Protein 9CJ0 (pdb70)

Secondary structure (DSSP, 8-state):
-TTS-TTSEEETTEEE--SS--SSPPTT--TT-SEEE--SS------TTTTTT-TT--EEE--SS------TTTTTT-TT--EEE--SS--S---TTTTTT-TT--EEE--S--B-TTBTTHHHHHHHHHHTGGGBSTTTS--GGGSBBTTT--BGGG--GGG-BGGG--

Foldseek 3Di:
DVLQPPQWDDDQQAIGNELRQDQADDPNPHLSHAEYAHAQYAHAEYDACRCQSNLNYAEEAHEHYAHAAYDPCRCQSNLNHQYEEHHHYAYQAYAACNCVSVPNHQAYEQAHYQHALQALSRVNVLVVCVVVQNRYLPPPRPTQLRNAHHPPRGRSVPRDSVSYDNVVDD

Radius of gyration: 15.87 Å; Cα contacts (8 Å, |Δi|>4): 449; chains: 1; bounding box: 52×28×29 Å

Organism: Petromyzon marinus (NCBI:txid7757)

Nearest PDB structures (foldseek):
  9cj0-assembly1_A  TM=1.006E+00  e=2.341E-35  Petromyzon marinus
  3twi-assembly1_D  TM=9.972E-01  e=7.940E-26  Petromyzon marinus
  3twi-assembly1_E  TM=9.968E-01  e=2.393E-25  Petromyzon marinus
  3g3a-assembly1_A  TM=9.826E-01  e=1.724E-21  Petromyzon marinus
  3g3a-assembly4_G  TM=9.790E-01  e=1.394E-20  Petromyzon marinus

Structure (mmCIF, N/CA/C/O backbone):
data_9CJ0
#
_entry.id   9CJ0
#
_cell.length_a   45.522
_cell.length_b   53.137
_cell.length_c   60.348
_cell.angle_alpha   90.00
_cell.angle_beta   90.00
_cell.angle_gamma   90.00
#
_symmetry.space_group_name_H-M   'P 21 21 21'
#
loop_
_entity.id
_entity.type
_entity.pdbx_description
1 polymer 'Variable Lymphocyte Receptor'
2 non-polymer '3-[4-(2-HYDROXYETHYL)PIPERAZIN-1-YL]PROPANE-1-SULFONIC ACID'
3 non-polymer 'SULFATE ION'
4 water water
#
loop_
_atom_site.group_PDB
_atom_site.id
_atom_site.type_symbol
_atom_site.label_atom_id
_atom_site.label_alt_id
_atom_site.label_comp_id
_atom_site.label_asym_id
_atom_site.label_entity_id
_atom_site.label_seq_id
_atom_site.pdbx_PDB_ins_code
_atom_site.Cartn_x
_atom_site.Cartn_y
_atom_site.Cartn_z
_atom_site.occupancy
_atom_site.B_iso_or_equiv
_atom_site.auth_seq_id
_atom_site.auth_comp_id
_atom_site.auth_asym_id
_atom_s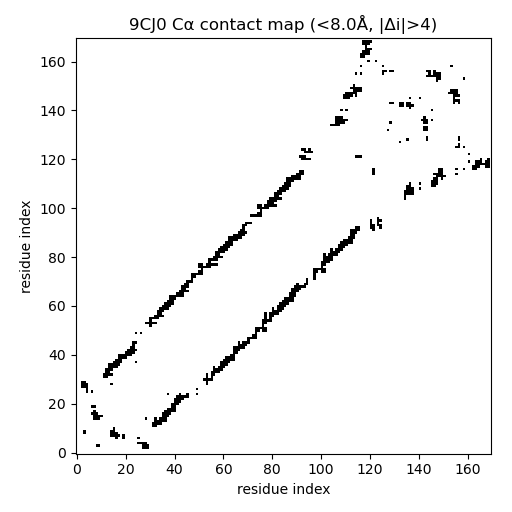ite.auth_atom_id
_atom_site.pdbx_PDB_model_num
ATOM 1 N N . GLY A 1 1 ? -33.333 7.904 24.973 1.00 44.66 -1 GLY A N 1
ATOM 2 C CA . GLY A 1 1 ? -32.810 6.513 24.838 1.00 50.37 -1 GLY A CA 1
ATOM 3 C C . GLY A 1 1 ? -31.436 6.355 25.477 1.00 60.34 -1 GLY A C 1
ATOM 4 O O . GLY A 1 1 ? -30.431 6.816 24.879 1.00 54.55 -1 GLY A O 1
ATOM 5 N N . HIS A 1 2 ? -31.377 5.713 26.650 1.00 59.80 0 HIS A N 1
ATOM 6 C CA . HIS A 1 2 ? -30.121 5.459 27.405 1.00 49.31 0 HIS A CA 1
ATOM 7 C C . HIS A 1 2 ? -29.432 4.207 26.846 1.00 38.09 0 HIS A C 1
ATOM 8 O O . HIS A 1 2 ? -28.417 3.804 27.431 1.00 32.43 0 HIS A O 1
ATOM 15 N N . ALA A 1 3 ? -29.935 3.632 25.746 1.00 28.22 1 ALA A N 1
ATOM 16 C CA . ALA A 1 3 ? -29.187 2.682 24.886 1.00 26.48 1 ALA A CA 1
ATOM 17 C C . ALA A 1 3 ? -27.927 3.368 24.340 1.00 24.04 1 ALA A C 1
ATOM 18 O O . ALA A 1 3 ? -26.926 2.660 24.093 1.00 26.34 1 ALA A O 1
ATOM 20 N N . CYS A 1 4 ? -27.968 4.691 24.168 1.00 20.78 2 CYS A N 1
ATOM 21 C CA . CYS A 1 4 ? -26.793 5.511 23.748 1.00 19.04 2 CYS A CA 1
ATOM 22 C C . CYS A 1 4 ? -26.094 6.066 24.985 1.00 19.00 2 CYS A C 1
ATOM 23 O O . CYS A 1 4 ? -26.682 6.823 25.745 1.00 19.39 2 CYS A O 1
ATOM 26 N N . PRO A 1 5 ? -24.807 5.770 25.232 1.00 17.59 3 PRO A N 1
ATOM 27 C CA . PRO A 1 5 ? -24.144 6.417 26.364 1.00 18.10 3 PRO A CA 1
ATOM 28 C C . PRO A 1 5 ? -24.293 7.942 26.350 1.00 18.48 3 PRO A C 1
ATOM 29 O O . PRO A 1 5 ? -24.213 8.587 25.309 1.00 17.65 3 PRO A O 1
ATOM 33 N N . SER A 1 6 ? -24.527 8.530 27.526 1.00 21.01 4 SER A N 1
ATOM 34 C CA . SER A 1 6 ? -24.870 9.967 27.654 1.00 24.47 4 SER A CA 1
ATOM 35 C C . SER A 1 6 ? -23.711 10.801 27.108 1.00 21.71 4 SER A C 1
ATOM 36 O O . SER A 1 6 ? -23.943 11.914 26.648 1.00 27.80 4 SER A O 1
ATOM 39 N N . GLN A 1 7 ? -22.495 10.261 27.149 1.00 23.37 5 GLN A N 1
ATOM 40 C CA . GLN A 1 7 ? -21.270 10.986 26.733 1.00 25.32 5 GLN A CA 1
ATOM 41 C C . GLN A 1 7 ? -21.088 10.913 25.209 1.00 21.40 5 GLN A C 1
ATOM 42 O O . GLN A 1 7 ? -20.312 11.704 24.692 1.00 25.82 5 GLN A O 1
ATOM 48 N N . CYS A 1 8 ? -21.799 10.037 24.501 1.00 16.92 6 CYS A N 1
ATOM 49 C CA . CYS A 1 8 ? -21.607 9.845 23.041 1.00 15.43 6 CYS A CA 1
ATOM 50 C C . CYS A 1 8 ? -22.839 10.285 22.250 1.00 14.96 6 CYS A C 1
ATOM 51 O O . CYS A 1 8 ? -23.885 10.600 22.865 1.00 17.34 6 CYS A O 1
ATOM 54 N N . SER A 1 9 ? -22.702 10.319 20.930 1.00 14.85 7 SER A N 1
ATOM 55 C CA A SER A 1 9 ? -23.845 10.457 19.993 0.50 14.92 7 SER A CA 1
ATOM 56 C CA B SER A 1 9 ? -23.812 10.481 19.955 0.50 15.54 7 SER A CA 1
ATOM 57 C C . SER A 1 9 ? -23.926 9.196 19.129 1.00 15.86 7 SER A C 1
ATOM 58 O O . SER A 1 9 ? -22.879 8.750 18.639 1.00 13.79 7 SER A O 1
ATOM 63 N N . CYS A 1 10 ? -25.126 8.645 18.976 1.00 13.13 8 CYS A N 1
ATOM 64 C CA . CYS A 1 10 ? -25.380 7.390 18.241 1.00 14.15 8 CYS A CA 1
ATOM 65 C C . CYS A 1 10 ? -26.197 7.723 16.995 1.00 15.73 8 CYS A C 1
ATOM 66 O O . CYS A 1 10 ? -27.380 8.092 17.137 1.00 17.57 8 CYS A O 1
ATOM 69 N N . ASP A 1 11 ? -25.573 7.578 15.831 1.00 15.28 9 ASP A N 1
ATOM 70 C CA . ASP A 1 11 ? -26.201 7.727 14.495 1.00 16.97 9 ASP A CA 1
ATOM 71 C C . ASP A 1 11 ? -26.385 6.315 13.941 1.00 16.61 9 ASP A C 1
ATOM 72 O O . ASP A 1 11 ? -25.503 5.784 13.230 1.00 15.93 9 ASP A O 1
ATOM 77 N N . GLN A 1 12 ? -27.511 5.696 14.294 1.00 16.58 10 GLN A N 1
ATOM 78 C CA . GLN A 1 12 ? -27.802 4.282 13.960 1.00 16.89 10 GLN A CA 1
ATOM 79 C C . GLN A 1 12 ? -26.605 3.447 14.408 1.00 15.06 10 GLN A C 1
ATOM 80 O O . GLN A 1 12 ? -26.340 3.423 15.616 1.00 14.07 10 GLN A O 1
ATOM 86 N N . THR A 1 13 ? -25.915 2.798 13.473 1.00 15.89 11 THR A N 1
ATOM 87 C CA . THR A 1 13 ? -24.861 1.804 13.796 1.00 15.08 11 THR A CA 1
ATOM 88 C C . THR A 1 13 ? -23.504 2.482 13.999 1.00 13.91 11 THR A C 1
ATOM 89 O O . THR A 1 13 ? -22.557 1.756 14.311 1.00 13.24 11 THR A O 1
ATOM 93 N N . THR A 1 14 ? -23.409 3.788 13.817 1.00 12.91 12 THR A N 1
ATOM 94 C CA . THR A 1 14 ? -22.173 4.596 14.013 1.00 14.42 12 THR A CA 1
ATOM 95 C C . THR A 1 14 ? -22.240 5.286 15.373 1.00 15.01 12 THR A C 1
ATOM 96 O O . THR A 1 14 ? -23.158 6.108 15.599 1.00 14.59 12 THR A O 1
ATOM 100 N N . VAL A 1 15 ? -21.338 4.938 16.287 1.00 14.05 13 VAL A N 1
ATOM 101 C CA . VAL A 1 15 ? -21.308 5.538 17.647 1.00 14.60 13 VAL A CA 1
ATOM 102 C C . VAL A 1 15 ? -20.103 6.455 17.762 1.00 14.13 13 VAL A C 1
ATOM 103 O O . VAL A 1 15 ? -18.954 6.021 17.544 1.00 13.34 13 VAL A O 1
ATOM 107 N N . LYS A 1 16 ? -20.387 7.694 18.108 1.00 14.94 14 LYS A N 1
ATOM 108 C CA . LYS A 1 16 ? -19.430 8.817 18.137 1.00 14.16 14 LYS A CA 1
ATOM 109 C C . LYS A 1 16 ? -19.114 9.098 19.606 1.00 15.05 14 LYS A C 1
ATOM 110 O O . LYS A 1 16 ? -19.891 9.748 20.277 1.00 13.41 14 LYS A O 1
ATOM 116 N N . CYS A 1 17 ? -17.990 8.591 20.098 1.00 14.42 15 CYS A N 1
ATOM 117 C CA . CYS A 1 17 ? -17.522 8.827 21.480 1.00 13.41 15 CYS A CA 1
ATOM 118 C C . CYS A 1 17 ? -16.142 9.488 21.411 1.00 13.96 15 CYS A C 1
ATOM 119 O O . CYS A 1 17 ? -15.427 9.461 22.421 1.00 15.37 15 CYS A O 1
ATOM 122 N N . HIS A 1 18 ? -15.818 10.095 20.274 1.00 14.26 16 HIS A N 1
ATOM 123 C CA . HIS A 1 18 ? -14.467 10.664 20.005 1.00 14.32 16 HIS A CA 1
ATOM 124 C C . HIS A 1 18 ? -14.468 12.120 20.446 1.00 15.41 16 HIS A C 1
ATOM 125 O O . HIS A 1 18 ? -15.549 12.761 20.507 1.00 16.81 16 HIS A O 1
ATOM 132 N N . SER A 1 19 ? -13.279 12.617 20.774 1.00 15.49 17 SER A N 1
ATOM 133 C CA . SER A 1 19 ? -13.075 14.067 20.995 1.00 16.07 17 SER A CA 1
ATOM 134 C C . SER A 1 19 ? -14.002 14.525 22.117 1.00 16.66 17 SER A C 1
ATOM 135 O O . SER A 1 19 ? -14.631 15.584 21.936 1.00 20.17 17 SER A O 1
ATOM 138 N N . ARG A 1 20 ? -14.085 13.795 23.226 1.00 17.54 18 ARG A N 1
ATOM 139 C CA . ARG A 1 20 ? -15.093 14.084 24.287 1.00 18.36 18 ARG A CA 1
ATOM 140 C C . ARG A 1 20 ? -14.458 14.117 25.676 1.00 19.78 18 ARG A C 1
ATOM 141 O O . ARG A 1 20 ? -15.220 14.036 26.669 1.00 19.05 18 ARG A O 1
ATOM 149 N N . ARG A 1 21 ? -13.127 14.209 25.759 1.00 18.96 19 ARG A N 1
ATOM 150 C CA . ARG A 1 21 ? -12.352 14.197 27.027 1.00 20.96 19 ARG A CA 1
ATOM 151 C C . ARG A 1 21 ? -12.691 12.978 27.897 1.00 20.13 19 ARG A C 1
ATOM 152 O O . ARG A 1 21 ? -12.642 13.098 29.119 1.00 19.56 19 ARG A O 1
ATOM 160 N N . LEU A 1 22 ? -12.985 11.808 27.312 1.00 15.10 20 LEU A N 1
ATOM 161 C CA . LEU A 1 22 ? -13.373 10.626 28.131 1.00 15.99 20 LEU A CA 1
ATOM 162 C C . LEU A 1 22 ? -12.137 10.011 28.791 1.00 13.56 20 LEU A C 1
ATOM 163 O O . LEU A 1 22 ? -11.080 10.027 28.169 1.00 14.79 20 LEU A O 1
ATOM 168 N N . THR A 1 23 ? -12.250 9.437 29.993 1.00 14.79 21 THR A N 1
ATOM 169 C CA . THR A 1 23 ? -11.122 8.724 30.648 1.00 14.37 21 THR A CA 1
ATOM 170 C C . THR A 1 23 ? -11.326 7.211 30.704 1.00 16.02 21 THR A C 1
ATOM 171 O O . THR A 1 23 ? -10.450 6.496 31.200 1.00 17.00 21 THR A O 1
ATOM 175 N N . SER A 1 24 ? -12.423 6.715 30.164 1.00 12.92 22 SER A N 1
ATOM 176 C CA . SER A 1 24 ? -12.663 5.264 30.068 1.00 13.87 22 SER A CA 1
ATOM 177 C C . SER A 1 24 ? -13.588 5.062 28.884 1.00 12.82 22 SER A C 1
ATOM 178 O O . SER A 1 24 ? -14.284 6.021 28.471 1.00 12.14 22 SER A O 1
ATOM 181 N N . VAL A 1 25 ? -13.606 3.852 28.372 1.00 12.06 23 VAL A N 1
ATOM 182 C CA . VAL A 1 25 ? -14.597 3.488 27.337 1.00 12.33 23 VAL A CA 1
ATOM 183 C C . VAL A 1 25 ? -15.970 3.511 28.000 1.00 12.33 23 VAL A C 1
ATOM 184 O O . VAL A 1 25 ? -16.192 2.822 29.015 1.00 12.74 23 VAL A O 1
ATOM 188 N N . PRO A 1 26 ? -16.963 4.264 27.470 1.00 11.39 24 PRO A N 1
ATOM 189 C CA . PRO A 1 26 ? -18.286 4.261 28.075 1.00 12.03 24 PRO A CA 1
ATOM 190 C C . PRO A 1 26 ? -18.886 2.860 28.007 1.00 14.04 24 PRO A C 1
ATOM 191 O O . PRO A 1 26 ? -18.814 2.181 26.999 1.00 14.37 24 PRO A O 1
ATOM 195 N N . ALA A 1 27 ? -19.494 2.469 29.117 1.00 13.27 25 ALA A N 1
ATOM 196 C CA . ALA A 1 27 ? -20.364 1.286 29.218 1.00 15.50 25 ALA A CA 1
ATOM 197 C C . ALA A 1 27 ? -21.634 1.504 28.397 1.00 14.31 25 ALA A C 1
ATOM 198 O O . ALA A 1 27 ? -22.069 2.651 28.196 1.00 17.92 25 ALA A O 1
ATOM 200 N N . GLY A 1 28 ? -22.244 0.406 27.985 1.00 16.54 26 GLY A N 1
ATOM 201 C CA . GLY A 1 28 ? -23.562 0.451 27.346 1.00 17.25 26 GLY A CA 1
ATOM 202 C C . GLY A 1 28 ? -23.478 0.918 25.905 1.00 17.80 26 GLY A C 1
ATOM 203 O O . GLY A 1 28 ? -24.489 1.387 25.379 1.00 19.21 26 GLY A O 1
ATOM 204 N N . ILE A 1 29 ? -22.343 0.771 25.230 1.00 15.98 27 ILE A N 1
ATOM 205 C CA A ILE A 1 29 ? -22.319 0.989 23.753 0.50 14.70 27 ILE A CA 1
ATOM 206 C CA B ILE A 1 29 ? -22.329 1.004 23.755 0.50 15.69 27 ILE A CA 1
ATOM 207 C C . ILE A 1 29 ? -23.256 -0.031 23.124 1.00 14.83 27 ILE A C 1
ATOM 208 O O . ILE A 1 29 ? -23.167 -1.223 23.396 1.00 16.71 27 ILE A O 1
ATOM 217 N N . PRO A 1 30 ? -24.210 0.419 22.278 1.00 17.37 28 PRO A N 1
ATOM 218 C CA . PRO A 1 30 ? -25.229 -0.480 21.753 1.00 20.74 28 PRO A CA 1
ATOM 219 C C . PRO A 1 30 ? -24.615 -1.622 20.942 1.00 21.44 28 PRO A C 1
ATOM 220 O O . PRO A 1 30 ? -23.663 -1.400 20.199 1.00 19.30 28 PRO A O 1
ATOM 224 N N . THR A 1 31 ? -25.202 -2.802 21.079 1.00 19.67 29 THR A N 1
ATOM 225 C CA . THR A 1 31 ? -24.764 -4.055 20.435 1.00 21.23 29 THR A CA 1
ATOM 226 C C . THR A 1 31 ? -25.005 -3.967 18.922 1.00 18.09 29 THR A C 1
ATOM 227 O O . THR A 1 31 ? -24.395 -4.761 18.213 1.00 20.98 29 THR A O 1
ATOM 231 N N . THR A 1 32 ? -25.823 -3.014 18.460 1.00 20.45 30 THR A N 1
ATOM 232 C CA . THR A 1 32 ? -26.073 -2.764 17.010 1.00 19.60 30 THR A CA 1
ATOM 233 C C . THR A 1 32 ? -24.824 -2.150 16.357 1.00 17.91 30 THR A C 1
ATOM 234 O O . THR A 1 32 ? -24.757 -2.090 15.125 1.00 17.83 30 THR A O 1
ATOM 238 N N . THR A 1 33 ? -23.876 -1.651 17.152 1.00 15.16 31 THR A N 1
ATOM 239 C CA . THR A 1 33 ? -22.810 -0.752 16.644 1.00 14.10 31 THR A CA 1
ATOM 240 C C . THR A 1 33 ? -21.871 -1.470 15.659 1.00 11.90 31 THR A C 1
ATOM 241 O O . THR A 1 33 ? -21.358 -2.582 15.957 1.00 12.31 31 THR A O 1
ATOM 245 N N . LYS A 1 34 ? -21.697 -0.839 14.513 1.00 12.63 32 LYS A N 1
ATOM 246 C CA . LYS A 1 34 ? -20.747 -1.312 13.481 1.00 11.92 32 LYS A CA 1
ATOM 247 C C . LYS A 1 34 ? -19.501 -0.421 13.441 1.00 11.94 32 LYS A C 1
ATOM 248 O O . LYS A 1 34 ? -18.412 -0.938 13.081 1.00 10.61 32 LYS A O 1
ATOM 254 N N . ILE A 1 35 ? -19.625 0.868 13.734 1.00 10.29 33 ILE A N 1
ATOM 255 C CA . ILE A 1 35 ? -18.472 1.807 13.706 1.00 11.02 33 ILE A CA 1
ATOM 256 C C . ILE A 1 35 ? -18.406 2.495 15.067 1.00 11.43 33 ILE A C 1
ATOM 257 O O . ILE A 1 35 ? -19.414 3.138 15.453 1.00 13.25 33 ILE A O 1
ATOM 262 N N . LEU A 1 36 ? -17.272 2.379 15.762 1.00 10.72 34 LEU A N 1
ATOM 263 C CA . LEU A 1 36 ? -17.085 2.955 17.116 1.00 10.58 34 LEU A CA 1
ATOM 264 C C . LEU A 1 36 ? -15.890 3.904 17.063 1.00 9.67 34 LEU A C 1
ATOM 265 O O . LEU A 1 36 ? -14.748 3.445 16.843 1.00 10.41 34 LEU A O 1
ATOM 270 N N . ARG A 1 37 ? -16.140 5.181 17.274 1.00 10.22 35 ARG A N 1
ATOM 271 C CA . ARG A 1 37 ? -15.116 6.236 17.283 1.00 11.96 35 ARG A CA 1
ATOM 272 C C . ARG A 1 37 ? -14.802 6.603 18.724 1.00 12.00 35 ARG A C 1
ATOM 273 O O . ARG A 1 37 ? -15.681 7.147 19.412 1.00 13.38 35 ARG A O 1
ATOM 281 N N . LEU A 1 38 ? -13.590 6.291 19.187 1.00 9.85 36 LEU A N 1
ATOM 282 C CA . LEU A 1 38 ? -13.170 6.551 20.590 1.00 10.91 36 LEU A CA 1
ATOM 283 C C . LEU A 1 38 ? -11.874 7.348 20.587 1.00 10.75 36 LEU A C 1
ATOM 284 O O . LEU A 1 38 ? -11.273 7.528 21.655 1.00 11.66 36 LEU A O 1
ATOM 289 N N . TYR A 1 39 ? -11.510 7.890 19.445 1.00 10.82 37 TYR A N 1
ATOM 290 C CA . TYR A 1 39 ? -10.201 8.541 19.282 1.00 11.78 37 TYR A CA 1
ATOM 291 C C . TYR A 1 39 ? -10.249 9.945 19.878 1.00 12.38 37 TYR A C 1
ATOM 292 O O . TYR A 1 39 ? -11.344 10.506 20.124 1.00 12.65 37 TYR A O 1
ATOM 301 N N . SER A 1 40 ? -9.068 10.441 20.222 1.00 11.94 38 SER A N 1
ATOM 302 C CA A SER A 1 40 ? -8.908 11.810 20.766 0.50 11.52 38 SER A CA 1
ATOM 303 C CA B SER A 1 40 ? -8.892 11.801 20.781 0.50 12.57 38 SER A CA 1
ATOM 304 C C . SER A 1 40 ? -9.660 11.940 22.100 1.00 12.00 38 SER A C 1
ATOM 305 O O . SER A 1 40 ? -10.598 12.775 22.178 1.00 15.49 38 SER A O 1
ATOM 310 N N . ASN A 1 41 ? -9.243 11.178 23.110 1.00 10.86 39 ASN A N 1
ATOM 311 C CA . ASN A 1 41 ? -9.776 11.196 24.492 1.00 11.01 39 ASN A CA 1
ATOM 312 C C . ASN A 1 41 ? -8.595 11.082 25.446 1.00 11.16 39 ASN A C 1
ATOM 313 O O . ASN A 1 41 ? -7.438 11.268 24.998 1.00 11.94 39 ASN A O 1
ATOM 318 N N . GLN A 1 42 ? -8.873 10.733 26.701 1.00 11.37 40 GLN A N 1
ATOM 319 C CA . GLN A 1 42 ? -7.858 10.597 27.764 1.00 12.45 40 GLN A CA 1
ATOM 320 C C . GLN A 1 42 ? -7.912 9.202 28.368 1.00 11.66 40 GLN A C 1
ATOM 321 O O . GLN A 1 42 ? -7.783 9.032 29.587 1.00 12.86 40 GLN A O 1
ATOM 327 N N . ILE A 1 43 ? -8.094 8.197 27.509 1.00 10.25 41 ILE A N 1
ATOM 328 C CA . ILE A 1 43 ? -8.178 6.777 27.934 1.00 10.86 41 ILE A CA 1
ATOM 329 C C . ILE A 1 43 ? -6.761 6.256 28.103 1.00 10.03 41 ILE A C 1
ATOM 330 O O . ILE A 1 43 ? -5.960 6.392 27.182 1.00 11.26 41 ILE A O 1
ATOM 335 N N . THR A 1 44 ? -6.482 5.655 29.248 1.00 11.38 42 THR A N 1
ATOM 336 C CA . THR A 1 44 ? -5.166 5.092 29.599 1.00 11.97 42 THR A CA 1
ATOM 337 C C . THR A 1 44 ? -5.237 3.581 29.711 1.00 11.64 42 THR A C 1
ATOM 338 O O . THR A 1 44 ? -4.182 2.954 29.536 1.00 12.87 42 THR A O 1
ATOM 342 N N . LYS A 1 45 ? -6.427 3.031 29.949 1.00 12.54 43 LYS A N 1
ATOM 343 C CA . LYS A 1 45 ? -6.571 1.576 30.185 1.00 14.01 43 LYS A CA 1
ATOM 344 C C . LYS A 1 45 ? -7.859 1.125 29.515 1.00 14.82 43 LYS A C 1
ATOM 345 O O . LYS A 1 45 ? -8.828 1.918 29.419 1.00 17.29 43 LYS A O 1
ATOM 351 N N . LEU A 1 46 ? -7.855 -0.096 29.021 1.00 13.97 44 LEU A N 1
ATOM 352 C CA . LEU A 1 46 ? -9.118 -0.773 28.635 1.00 14.76 44 LEU A CA 1
ATOM 353 C C . LEU A 1 46 ? -9.421 -1.817 29.706 1.00 16.89 44 LEU A C 1
ATOM 354 O O . LEU A 1 46 ? -8.491 -2.512 30.146 1.00 18.46 44 LEU A O 1
ATOM 359 N N . GLU A 1 47 ? -10.679 -1.924 30.104 1.00 16.99 45 GLU A N 1
ATOM 360 C CA . GLU A 1 47 ? -11.107 -3.010 31.016 1.00 20.52 45 GLU A CA 1
ATOM 361 C C . GLU A 1 47 ? -11.121 -4.311 30.213 1.00 18.78 45 GLU A C 1
ATOM 362 O O . GLU A 1 47 ? -11.561 -4.348 29.058 1.00 18.23 45 GLU A O 1
ATOM 368 N N . PRO A 1 48 ? -10.646 -5.440 30.775 1.00 18.06 46 PRO A N 1
ATOM 369 C CA . PRO A 1 48 ? -10.807 -6.726 30.103 1.00 17.42 46 PRO A CA 1
ATOM 370 C C . PRO A 1 48 ? -12.294 -6.928 29.762 1.00 17.17 46 PRO A C 1
ATOM 371 O O . PRO A 1 48 ? -13.152 -6.601 30.577 1.00 15.43 46 PRO A O 1
ATOM 375 N N . GLY A 1 49 ? -12.585 -7.380 28.541 1.00 14.63 47 GLY A N 1
ATOM 376 C CA . GLY A 1 49 ? -13.949 -7.710 28.092 1.00 14.13 47 GLY A CA 1
ATOM 377 C C . GLY A 1 49 ? -14.761 -6.510 27.638 1.00 13.60 47 GLY A C 1
ATOM 378 O O . GLY A 1 49 ? -15.939 -6.702 27.253 1.00 12.38 47 GLY A O 1
ATOM 379 N N . VAL A 1 50 ? -14.184 -5.307 27.684 1.00 13.58 48 VAL A N 1
ATOM 380 C CA . VAL A 1 50 ? -14.960 -4.060 27.446 1.00 13.89 48 VAL A CA 1
ATOM 381 C C . VAL A 1 50 ? -15.682 -4.082 26.091 1.00 12.48 48 VAL A C 1
ATOM 382 O O . VAL A 1 50 ? -16.763 -3.494 25.998 1.00 14.16 48 VAL A O 1
ATOM 386 N N . PHE A 1 51 ? -15.111 -4.712 25.060 1.00 10.99 49 PHE A N 1
ATOM 387 C CA . PHE A 1 51 ? -15.727 -4.695 23.710 1.00 12.12 49 PHE A CA 1
ATOM 388 C C . PHE A 1 51 ? -16.479 -5.997 23.411 1.00 12.30 49 PHE A C 1
ATOM 389 O O . PHE A 1 51 ? -17.007 -6.127 22.317 1.00 12.55 49 PHE A O 1
ATOM 397 N N . ASP A 1 52 ? -16.518 -6.939 24.356 1.00 13.54 50 ASP A N 1
ATOM 398 C CA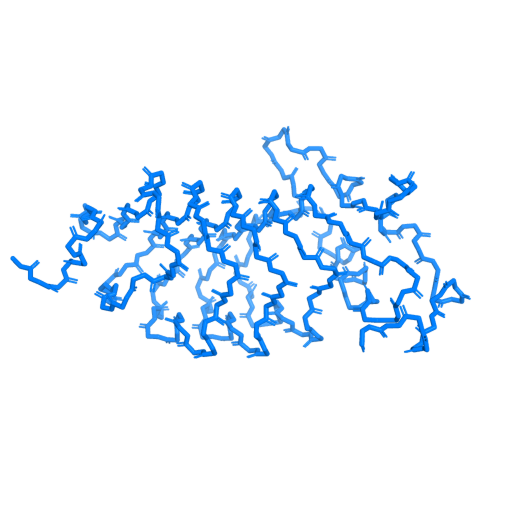 . ASP A 1 52 ? -16.933 -8.325 24.030 1.00 13.80 50 ASP A CA 1
ATOM 399 C C . ASP A 1 52 ? -18.375 -8.401 23.506 1.00 14.52 50 ASP A C 1
ATOM 400 O O . ASP A 1 52 ? -18.670 -9.379 22.793 1.00 15.76 50 ASP A O 1
ATOM 405 N N . HIS A 1 53 ? -19.254 -7.489 23.898 1.00 14.02 51 HIS A N 1
ATOM 406 C CA . HIS A 1 53 ? -20.679 -7.498 23.473 1.00 16.44 51 HIS A CA 1
ATOM 407 C C . HIS A 1 53 ? -20.827 -6.936 22.056 1.00 20.02 51 HIS A C 1
ATOM 408 O O . HIS A 1 53 ? -21.955 -7.022 21.515 1.00 20.48 51 HIS A O 1
ATOM 415 N N . LEU A 1 54 ? -19.780 -6.338 21.476 1.00 16.70 52 LEU A N 1
ATOM 416 C CA . LEU A 1 54 ? -19.928 -5.605 20.183 1.00 16.18 52 LEU A CA 1
ATOM 417 C C . LEU A 1 54 ? -19.618 -6.524 19.011 1.00 18.39 52 LEU A C 1
ATOM 418 O O . LEU A 1 54 ? -18.683 -6.229 18.238 1.00 17.32 52 LEU A O 1
ATOM 423 N N . VAL A 1 55 ? -20.428 -7.567 18.854 1.00 20.38 53 VAL A N 1
ATOM 424 C CA . VAL A 1 55 ? -20.143 -8.717 17.953 1.00 21.02 53 VAL A CA 1
ATOM 425 C C . VAL A 1 55 ? -20.294 -8.267 16.493 1.00 19.62 53 VAL A C 1
ATOM 426 O O . VAL A 1 55 ? -19.707 -8.949 15.645 1.00 20.54 53 VAL A O 1
ATOM 430 N N . ASN A 1 56 ? -21.010 -7.163 16.245 1.00 17.87 54 ASN A N 1
ATOM 431 C CA . ASN A 1 56 ? -21.261 -6.602 14.890 1.00 18.66 54 ASN A CA 1
ATOM 432 C C . ASN A 1 56 ? -20.159 -5.619 14.491 1.00 16.25 54 ASN A C 1
ATOM 433 O O . ASN A 1 56 ? -20.233 -5.062 13.384 1.00 15.48 54 ASN A O 1
ATOM 438 N N . LEU A 1 57 ? -19.205 -5.325 15.379 1.00 15.72 55 LEU A N 1
ATOM 439 C CA . LEU A 1 57 ? -18.277 -4.199 15.100 1.00 12.82 55 LEU A CA 1
ATOM 440 C C . LEU A 1 57 ? -17.396 -4.478 13.869 1.00 10.87 55 LEU A C 1
ATOM 441 O O . LEU A 1 57 ? -16.809 -5.549 13.755 1.00 11.35 55 LEU A O 1
ATOM 446 N N . GLU A 1 58 ? -17.334 -3.478 13.005 1.00 11.20 56 GLU A N 1
ATOM 447 C CA . GLU A 1 58 ? -16.514 -3.498 11.775 1.00 10.47 56 GLU A CA 1
ATOM 448 C C . GLU A 1 58 ? -15.364 -2.499 11.905 1.00 9.95 56 GLU A C 1
ATOM 449 O O . GLU A 1 58 ? -14.311 -2.796 11.363 1.00 10.30 56 GLU A O 1
ATOM 455 N N . LYS A 1 59 ? -15.560 -1.350 12.559 1.00 9.41 57 LYS A N 1
ATOM 456 C CA . LYS A 1 59 ? -14.468 -0.347 12.661 1.00 9.20 57 LYS A CA 1
ATOM 457 C C . LYS A 1 59 ? -14.331 0.129 14.104 1.00 8.97 57 LYS A C 1
ATOM 458 O O . LYS A 1 59 ? -15.335 0.499 14.703 1.00 9.24 57 LYS A O 1
ATOM 464 N N . LEU A 1 60 ? -13.090 0.097 14.615 1.00 7.96 58 LEU A N 1
ATOM 465 C CA . LEU A 1 60 ? -12.805 0.496 16.016 1.00 7.89 58 LEU A CA 1
ATOM 466 C C . LEU A 1 60 ? -11.637 1.468 15.970 1.00 7.91 58 LEU A C 1
ATOM 467 O O . LEU A 1 60 ? -10.504 1.044 15.663 1.00 7.45 58 LEU A O 1
ATOM 472 N N . TYR A 1 61 ? -11.891 2.725 16.298 1.00 8.76 59 TYR A N 1
ATOM 473 C CA . TYR A 1 61 ? -10.854 3.764 16.283 1.00 9.05 59 TYR A CA 1
ATOM 474 C C . TYR A 1 61 ? -10.549 4.158 17.715 1.00 8.94 59 TYR A C 1
ATOM 475 O O . TYR A 1 61 ? -11.427 4.804 18.344 1.00 8.66 59 TYR A O 1
ATOM 484 N N . ILE A 1 62 ? -9.346 3.852 18.198 1.00 8.39 60 ILE A N 1
ATOM 485 C CA . ILE A 1 62 ? -8.969 4.183 19.592 1.00 9.19 60 ILE A CA 1
ATOM 486 C C . ILE A 1 62 ? -7.637 4.933 19.604 1.00 8.91 60 ILE A C 1
ATOM 487 O O . ILE A 1 62 ? -6.959 4.980 20.651 1.00 8.09 60 ILE A O 1
ATOM 492 N N . SER A 1 63 ? -7.307 5.533 18.471 1.00 9.14 61 SER A N 1
ATOM 493 C CA A SER A 1 63 ? -6.082 6.354 18.316 0.50 7.99 61 SER A CA 1
ATOM 494 C CA B SER A 1 63 ? -6.084 6.360 18.297 0.50 9.45 61 SER A CA 1
ATOM 495 C C . SER A 1 63 ? -6.163 7.616 19.182 1.00 8.79 61 SER A C 1
ATOM 496 O O . SER A 1 63 ? -7.246 8.000 19.635 1.00 8.69 61 SER A O 1
ATOM 501 N N . TRP A 1 64 ? -5.023 8.248 19.407 1.00 8.29 62 TRP A N 1
ATOM 502 C CA . TRP A 1 64 ? -4.960 9.578 20.058 1.00 8.76 62 TRP A CA 1
ATOM 503 C C . TRP A 1 64 ? -5.569 9.495 21.452 1.00 8.87 62 TRP A C 1
ATOM 504 O O . TRP A 1 64 ? -6.450 10.270 21.825 1.00 9.76 62 TR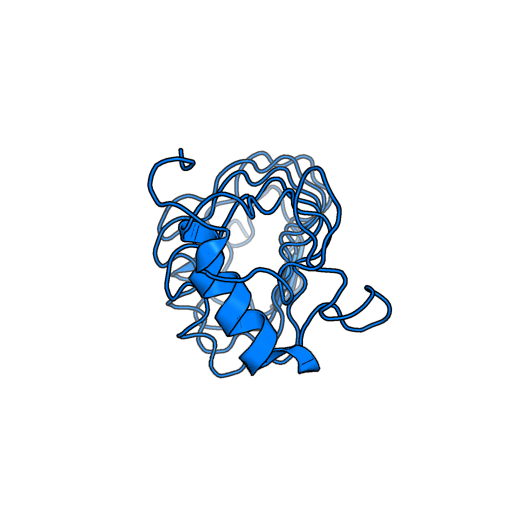P A O 1
ATOM 515 N N . ASN A 1 65 ? -5.104 8.522 22.203 1.00 8.13 63 ASN A N 1
ATOM 516 C CA . ASN A 1 65 ? -5.402 8.344 23.631 1.00 8.28 63 ASN A CA 1
ATOM 517 C C . ASN A 1 65 ? -4.052 8.218 24.317 1.00 8.29 63 ASN A C 1
ATOM 518 O O . ASN A 1 65 ? -3.050 8.686 23.739 1.00 8.18 63 ASN A O 1
ATOM 523 N N . GLN A 1 66 ? -4.027 7.665 25.512 1.00 8.24 64 GLN A N 1
ATOM 524 C CA . GLN A 1 66 ? -2.735 7.446 26.218 1.00 9.06 64 GLN A CA 1
ATOM 525 C C . GLN A 1 66 ? -2.691 5.986 26.685 1.00 8.73 64 GLN A C 1
ATOM 526 O O . GLN A 1 66 ? -2.261 5.718 27.801 1.00 10.05 64 GLN A O 1
ATOM 532 N N . LEU A 1 67 ? -3.180 5.065 25.848 1.00 9.02 65 LEU A N 1
ATOM 533 C CA . LEU A 1 67 ? -3.326 3.650 26.259 1.00 10.01 65 LEU A CA 1
ATOM 534 C C . LEU A 1 67 ? -1.925 3.113 26.581 1.00 10.23 65 LEU A C 1
ATOM 535 O O . LEU A 1 67 ? -1.025 3.177 25.725 1.00 10.05 65 LEU A O 1
ATOM 540 N N . SER A 1 68 ? -1.734 2.527 27.749 1.00 11.70 66 SER A N 1
ATOM 541 C CA . SER A 1 68 ? -0.399 2.071 28.193 1.00 12.13 66 SER A CA 1
ATOM 542 C C . SER A 1 68 ? -0.282 0.562 27.964 1.00 12.09 66 SER A C 1
ATOM 543 O O . SER A 1 68 ? 0.844 0.039 28.039 1.00 12.87 66 SER A O 1
ATOM 546 N N . ALA A 1 69 ? -1.390 -0.122 27.728 1.00 11.02 67 ALA A N 1
ATOM 547 C CA . ALA A 1 69 ? -1.356 -1.562 27.423 1.00 12.22 67 ALA A CA 1
ATOM 548 C C . ALA A 1 69 ? -2.710 -1.965 26.875 1.00 12.25 67 ALA A C 1
ATOM 549 O O . ALA A 1 69 ? -3.694 -1.181 26.995 1.00 14.74 67 ALA A O 1
ATOM 551 N N . LEU A 1 70 ? -2.760 -3.172 26.340 1.00 11.82 68 LEU A N 1
ATOM 552 C CA . LEU A 1 70 ? -4.027 -3.819 25.949 1.00 12.67 68 LEU A CA 1
ATOM 553 C C . LEU A 1 70 ? -4.220 -5.025 26.852 1.00 12.52 68 LEU A C 1
ATOM 554 O O . LEU A 1 70 ? -3.284 -5.783 27.053 1.00 14.49 68 LEU A O 1
ATOM 559 N N . PRO A 1 71 ? -5.441 -5.254 27.367 1.00 11.47 69 PRO A N 1
ATOM 560 C CA . PRO A 1 71 ? -5.721 -6.489 28.082 1.00 12.55 69 PRO A CA 1
ATOM 561 C C . PRO A 1 71 ? -5.625 -7.708 27.164 1.00 13.49 69 PRO A C 1
ATOM 562 O O . PRO A 1 71 ? -5.911 -7.641 25.959 1.00 11.46 69 PRO A O 1
ATOM 566 N N . VAL A 1 72 ? -5.272 -8.846 27.759 1.00 14.38 70 VAL A N 1
ATOM 567 C CA . VAL A 1 72 ? -5.334 -10.134 27.031 1.00 14.95 70 VAL A CA 1
ATOM 568 C C . VAL A 1 72 ? -6.754 -10.343 26.493 1.00 14.00 70 VAL A C 1
ATOM 569 O O . VAL A 1 72 ? -7.747 -10.094 27.206 1.00 13.99 70 VAL A O 1
ATOM 573 N N . GLY A 1 73 ? -6.853 -10.702 25.222 1.00 13.54 71 GLY A N 1
ATOM 574 C CA . GLY A 1 73 ? -8.111 -11.104 24.578 1.00 13.55 71 GLY A CA 1
ATOM 575 C C . GLY A 1 73 ? -9.055 -9.961 24.248 1.00 11.93 71 GLY A C 1
ATOM 576 O O . GLY A 1 73 ? -10.175 -10.198 23.835 1.00 12.85 71 GLY A O 1
ATOM 577 N N . VAL A 1 74 ? -8.604 -8.716 24.351 1.00 11.06 72 VAL A N 1
ATOM 578 C CA . VAL A 1 74 ? -9.574 -7.590 24.270 1.00 10.55 72 VAL A CA 1
ATOM 579 C C . VAL A 1 74 ? -10.277 -7.502 22.909 1.00 9.81 72 VAL A C 1
ATOM 580 O O . VAL A 1 74 ? -11.379 -6.969 22.875 1.00 9.83 72 VAL A O 1
ATOM 584 N N . PHE A 1 75 ? -9.679 -7.981 21.812 1.00 10.28 73 PHE A N 1
ATOM 585 C CA . PHE A 1 75 ? -10.324 -7.923 20.474 1.00 10.49 73 PHE A CA 1
ATOM 586 C C . PHE A 1 75 ? -10.915 -9.287 20.072 1.00 11.26 73 PHE A C 1
ATOM 587 O O . PHE A 1 75 ? -11.413 -9.368 18.954 1.00 11.02 73 PHE A O 1
ATOM 595 N N . ASP A 1 76 ? -10.854 -10.306 20.936 1.00 11.80 74 ASP A N 1
ATOM 596 C CA . ASP A 1 76 ? -11.125 -11.710 20.518 1.00 12.06 74 ASP A CA 1
ATOM 597 C C . ASP A 1 76 ? -12.559 -11.891 19.999 1.00 13.34 74 ASP A C 1
ATOM 598 O O . ASP A 1 76 ? -12.754 -12.787 19.145 1.00 14.36 74 ASP A O 1
ATOM 603 N N . LYS A 1 77 ? -13.542 -11.097 20.394 1.00 12.68 75 LYS A N 1
ATOM 604 C CA A LYS A 1 77 ? -14.954 -11.300 19.969 0.50 13.72 75 LYS A CA 1
ATOM 605 C CA B LYS A 1 77 ? -14.941 -11.331 19.954 0.50 12.99 75 LYS A CA 1
ATOM 606 C C . LYS A 1 77 ? -15.258 -10.507 18.691 1.00 13.63 75 LYS A C 1
ATOM 607 O O . LYS A 1 77 ? -16.376 -10.636 18.154 1.00 15.21 75 LYS A O 1
ATOM 618 N N . LEU A 1 78 ? -14.311 -9.691 18.196 1.00 13.17 76 LEU A N 1
ATOM 619 C CA . LEU A 1 78 ? -14.632 -8.719 17.128 1.00 13.31 76 LEU A CA 1
ATOM 620 C C . LEU A 1 78 ? -14.331 -9.318 15.754 1.00 14.93 76 LEU A C 1
ATOM 621 O O . LEU A 1 78 ? -13.564 -8.708 14.966 1.00 14.24 76 LEU A O 1
ATOM 626 N N . THR A 1 79 ? -14.907 -10.491 15.460 1.00 15.02 77 THR A N 1
ATOM 627 C CA . THR A 1 79 ? -14.496 -11.324 14.298 1.00 16.84 77 THR A CA 1
ATOM 628 C C . THR A 1 79 ? -14.879 -10.644 12.976 1.00 15.01 77 THR A C 1
ATOM 629 O O . THR A 1 79 ? -14.314 -11.038 11.954 1.00 14.98 77 THR A O 1
ATOM 633 N N . LYS A 1 80 ? -15.752 -9.641 12.982 1.00 14.38 78 LYS A N 1
ATOM 634 C CA . LYS A 1 80 ? -16.166 -8.894 11.765 1.00 15.35 78 LYS A CA 1
ATOM 635 C C . LYS A 1 80 ? -15.291 -7.655 11.549 1.00 12.64 78 LYS A C 1
ATOM 636 O O . LYS A 1 80 ? -15.508 -6.925 10.583 1.00 13.35 78 LYS A O 1
ATOM 642 N N . LEU A 1 81 ? -14.324 -7.393 12.418 1.00 11.33 79 LEU A N 1
ATOM 643 C CA . LEU A 1 81 ? -13.586 -6.113 12.355 1.00 11.48 79 LEU A CA 1
ATOM 644 C C . LEU A 1 81 ? -12.776 -6.051 11.057 1.00 10.06 79 LEU A C 1
ATOM 645 O O . LEU A 1 81 ? -12.016 -6.976 10.781 1.00 11.17 79 LEU A O 1
ATOM 650 N N . THR A 1 82 ? -12.945 -4.974 10.319 1.00 9.49 80 THR A N 1
ATOM 651 C CA . THR A 1 82 ? -12.097 -4.645 9.146 1.00 9.60 80 THR A CA 1
ATOM 652 C C . THR A 1 82 ? -11.071 -3.561 9.459 1.00 9.06 80 THR A C 1
ATOM 653 O O . THR A 1 82 ? -10.018 -3.558 8.816 1.00 9.46 80 THR A O 1
ATOM 657 N N . HIS A 1 83 ? -11.388 -2.625 10.354 1.00 7.96 81 HIS A N 1
ATOM 658 C CA . HIS A 1 83 ? -10.549 -1.441 10.638 1.00 8.57 81 HIS A CA 1
ATOM 659 C C . HIS A 1 83 ? -10.269 -1.345 12.131 1.00 8.20 81 HIS A C 1
ATOM 660 O O . HIS A 1 83 ? -11.222 -1.388 12.937 1.00 7.74 81 HIS A O 1
ATOM 667 N N . LEU A 1 84 ? -9.004 -1.166 12.481 1.00 7.18 82 LEU A N 1
ATOM 668 C CA . LEU A 1 84 ? -8.596 -1.001 13.889 1.00 7.11 82 LEU A CA 1
ATOM 669 C C . LEU A 1 84 ? -7.504 0.053 13.945 1.00 7.08 82 LEU A C 1
ATOM 670 O O . LEU A 1 84 ? -6.454 -0.133 13.298 1.00 6.86 82 LEU A O 1
ATOM 675 N N . SER A 1 85 ? -7.751 1.162 14.644 1.00 7.31 83 SER A N 1
ATOM 676 C CA A SER A 1 85 ? -6.699 2.182 14.877 0.50 7.90 83 SER A CA 1
ATOM 677 C CA B SER A 1 85 ? -6.677 2.149 14.877 0.50 6.87 83 SER A CA 1
ATOM 678 C C . SER A 1 85 ? -6.253 2.212 16.344 1.00 7.03 83 SER A C 1
ATOM 679 O O . SER A 1 85 ? -7.085 2.441 17.230 1.00 7.38 83 SER A O 1
ATOM 684 N N . LEU A 1 86 ? -4.952 2.056 16.549 1.00 6.99 84 LEU A N 1
ATOM 685 C CA . LEU A 1 86 ? -4.307 2.138 17.871 1.00 7.29 84 LEU A CA 1
ATOM 686 C C . LEU A 1 86 ? -3.182 3.171 17.803 1.00 7.40 84 LEU A C 1
ATOM 687 O O . LEU A 1 86 ? -2.358 3.204 18.680 1.00 7.67 84 LEU A O 1
ATOM 692 N N . GLY A 1 87 ? -3.173 3.995 16.759 1.00 7.28 85 GLY A N 1
ATOM 693 C CA . GLY A 1 87 ? -2.104 4.993 16.582 1.00 7.59 85 GLY A CA 1
ATOM 694 C C . GLY A 1 87 ? -2.091 6.020 17.696 1.00 7.54 85 GLY A C 1
ATOM 695 O O . GLY A 1 87 ? -3.130 6.300 18.302 1.00 7.30 85 GLY A O 1
ATOM 696 N N . TYR A 1 88 ? -0.935 6.616 17.958 1.00 7.72 86 TYR A N 1
ATOM 697 C CA . TYR A 1 88 ? -0.828 7.800 18.844 1.00 8.12 86 TYR A CA 1
ATOM 698 C C . TYR A 1 88 ? -1.327 7.411 20.233 1.00 8.36 86 TYR A C 1
ATOM 699 O O . TYR A 1 88 ? -2.280 7.986 20.764 1.00 9.22 86 TYR A O 1
ATOM 708 N N . ASN A 1 89 ? -0.685 6.410 20.795 1.00 7.44 87 ASN A N 1
ATOM 709 C CA . ASN A 1 89 ? -0.936 5.918 22.172 1.00 7.53 87 ASN A CA 1
ATOM 710 C C . ASN A 1 89 ? 0.399 5.678 22.890 1.00 7.58 87 ASN A C 1
ATOM 711 O O . ASN A 1 89 ? 1.444 6.177 22.406 1.00 8.56 87 ASN A O 1
ATOM 716 N N . GLN A 1 90 ? 0.353 5.040 24.045 1.00 8.22 88 GLN A N 1
ATOM 717 C CA . GLN A 1 90 ? 1.572 4.760 24.842 1.00 9.08 88 GLN A CA 1
ATOM 718 C C . GLN A 1 90 ? 1.834 3.249 24.916 1.00 9.64 88 GLN A C 1
ATOM 719 O O . GLN A 1 90 ? 2.385 2.757 25.929 1.00 10.53 88 GLN A O 1
ATOM 725 N N . LEU A 1 91 ? 1.505 2.505 23.859 1.00 9.09 89 LEU A N 1
ATOM 726 C CA . LEU A 1 91 ? 1.704 1.027 23.863 1.00 9.13 89 LEU A CA 1
ATOM 727 C C . LEU A 1 91 ? 3.182 0.675 23.726 1.00 9.02 89 LEU A C 1
ATOM 728 O O . LEU A 1 91 ? 3.888 1.256 22.871 1.00 9.79 89 LEU A O 1
ATOM 733 N N . LYS A 1 92 ? 3.606 -0.299 24.538 1.00 10.13 90 LYS A N 1
ATOM 734 C CA . LYS A 1 92 ? 5.003 -0.807 24.461 1.00 10.89 90 LYS A CA 1
ATOM 735 C C . LYS A 1 92 ? 5.048 -2.147 23.725 1.00 10.75 90 LYS A C 1
ATOM 736 O O . LYS A 1 92 ? 6.097 -2.515 23.167 1.00 10.92 90 LYS A O 1
ATOM 742 N N . SER A 1 93 ? 3.941 -2.880 23.708 1.00 11.87 91 SER A N 1
ATOM 743 C CA . SER A 1 93 ? 3.818 -4.183 23.020 1.00 11.07 91 SER A CA 1
ATOM 744 C C . SER A 1 93 ? 2.325 -4.445 22.864 1.00 11.03 91 SER A C 1
ATOM 745 O O . SER A 1 93 ? 1.524 -3.657 23.393 1.00 10.99 91 SER A O 1
ATOM 748 N N . VAL A 1 94 ? 1.972 -5.529 22.187 1.00 12.72 92 VAL A N 1
ATOM 749 C CA . VAL A 1 94 ? 0.593 -6.058 22.310 1.00 14.35 92 VAL A CA 1
ATOM 750 C C . VAL A 1 94 ? 0.687 -7.516 22.745 1.00 15.37 92 VAL A C 1
ATOM 751 O O . VAL A 1 94 ? 1.647 -8.229 22.474 1.00 16.42 92 VAL A O 1
ATOM 755 N N . PRO A 1 95 ? -0.314 -7.977 23.507 1.00 13.71 93 PRO A N 1
ATOM 756 C CA . PRO A 1 95 ? -0.286 -9.350 24.011 1.00 14.87 93 PRO A CA 1
ATOM 757 C C . PRO A 1 95 ? -0.187 -10.338 22.849 1.00 14.29 93 P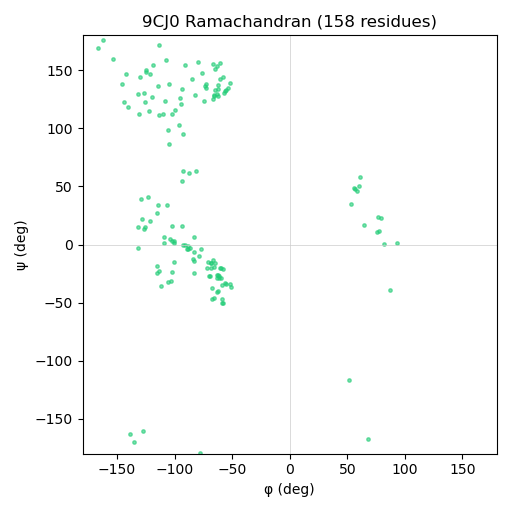RO A C 1
ATOM 758 O O . PRO A 1 95 ? -0.706 -10.134 21.771 1.00 13.78 93 PRO A O 1
ATOM 762 N N . ARG A 1 96 ? 0.550 -11.425 23.082 1.00 16.29 94 ARG A N 1
ATOM 763 C CA A ARG A 1 96 ? 0.648 -12.543 22.113 0.50 17.00 94 ARG A CA 1
ATOM 764 C CA B ARG A 1 96 ? 0.657 -12.526 22.104 0.50 16.55 94 ARG A CA 1
ATOM 765 C C . ARG A 1 96 ? -0.740 -12.892 21.590 1.00 16.36 94 ARG A C 1
ATOM 766 O O . ARG A 1 96 ? -1.634 -13.160 22.431 1.00 16.84 94 ARG A O 1
ATOM 781 N N . GLY A 1 97 ? -0.901 -12.936 20.270 1.00 14.01 95 GLY A N 1
ATOM 782 C CA . GLY A 1 97 ? -2.138 -13.370 19.614 1.00 14.51 95 GLY A CA 1
ATOM 783 C C . GLY A 1 97 ? -3.244 -12.321 19.630 1.00 12.01 95 GLY A C 1
ATOM 784 O O . GLY A 1 97 ? -4.351 -12.674 19.193 1.00 13.90 95 GLY A O 1
ATOM 785 N N . ALA A 1 98 ? -2.922 -11.074 20.008 1.00 12.26 96 ALA A N 1
ATOM 786 C CA . ALA A 1 98 ? -3.966 -10.024 20.154 1.00 11.38 96 ALA A CA 1
ATOM 787 C C . ALA A 1 98 ? -4.846 -9.912 18.912 1.00 11.28 96 ALA A C 1
ATOM 788 O O . ALA A 1 98 ? -6.036 -9.626 19.065 1.00 11.18 96 ALA A O 1
ATOM 790 N N . PHE A 1 99 ? -4.308 -10.134 17.695 1.00 10.37 97 PHE A N 1
ATOM 791 C CA . PHE A 1 99 ? -5.034 -9.879 16.430 1.00 11.66 97 PHE A CA 1
ATOM 792 C C . PHE A 1 99 ? -5.520 -11.178 15.776 1.00 12.87 97 PHE A C 1
ATOM 793 O O . PHE A 1 99 ? -6.092 -11.146 14.683 1.00 14.36 97 PHE A O 1
ATOM 801 N N . ASP A 1 100 ? -5.323 -12.296 16.456 1.00 14.92 98 ASP A N 1
ATOM 802 C CA . ASP A 1 100 ? -5.444 -13.591 15.731 1.00 17.93 98 ASP A CA 1
ATOM 803 C C . ASP A 1 100 ? -6.885 -13.900 15.327 1.00 18.10 98 ASP A C 1
ATOM 804 O O . ASP A 1 100 ? -7.073 -14.643 14.335 1.00 20.87 98 ASP A O 1
ATOM 809 N N . ASN A 1 101 ? -7.889 -13.393 16.038 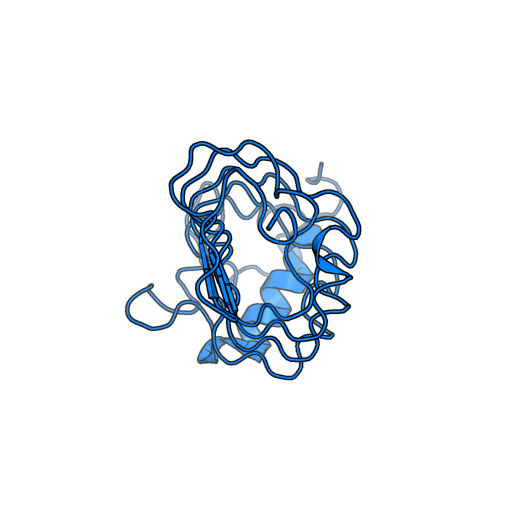1.00 15.05 99 ASN A N 1
ATOM 810 C CA . ASN A 1 101 ? -9.295 -13.658 15.661 1.00 14.89 99 ASN A CA 1
ATOM 811 C C . ASN A 1 101 ? -9.780 -12.606 14.675 1.00 14.42 99 ASN A C 1
ATOM 812 O O . ASN A 1 101 ? -10.909 -12.706 14.224 1.00 16.01 99 ASN A O 1
ATOM 817 N N . LEU A 1 102 ? -8.944 -11.622 14.322 1.00 14.09 100 LEU A N 1
ATOM 818 C CA . LEU A 1 102 ? -9.396 -10.525 13.441 1.00 13.84 100 LEU A CA 1
ATOM 819 C C . LEU A 1 102 ? -9.200 -10.938 11.976 1.00 15.16 100 LEU A C 1
ATOM 820 O O . LEU A 1 102 ? -8.445 -10.273 11.212 1.00 14.54 100 LEU A O 1
ATOM 825 N N . LYS A 1 103 ? -9.895 -12.011 11.593 1.00 18.18 101 LYS A N 1
ATOM 826 C CA . LYS A 1 103 ? -9.692 -12.664 10.273 1.00 21.98 101 LYS A CA 1
ATOM 827 C C . LYS A 1 103 ? -10.112 -11.743 9.129 1.00 20.54 101 LYS A C 1
ATOM 828 O O . LYS A 1 103 ? -9.644 -12.007 8.016 1.00 22.67 101 LYS A O 1
ATOM 834 N N . SER A 1 104 ? -10.931 -10.712 9.378 1.00 17.42 102 SER A N 1
ATOM 835 C CA . SER A 1 104 ? -11.493 -9.825 8.323 1.00 15.25 102 SER A CA 1
ATOM 836 C C . SER A 1 104 ? -10.713 -8.508 8.230 1.00 12.45 102 SER A C 1
ATOM 837 O O . SER A 1 104 ? -11.065 -7.668 7.420 1.00 12.83 102 SER A O 1
ATOM 840 N N . LEU A 1 105 ? -9.646 -8.355 9.012 1.00 12.70 103 LEU A N 1
ATOM 841 C CA . LEU A 1 105 ? -8.986 -7.032 9.090 1.00 13.00 103 LEU A CA 1
ATOM 842 C C . LEU A 1 105 ? -8.407 -6.635 7.727 1.00 12.36 103 LEU A C 1
ATOM 843 O O . LEU A 1 105 ? -7.663 -7.450 7.126 1.00 13.83 103 LEU A O 1
ATOM 848 N N . THR A 1 106 ? -8.712 -5.431 7.252 1.00 11.20 104 THR A N 1
ATOM 849 C CA . THR A 1 106 ? -8.150 -4.873 5.995 1.00 12.53 104 THR A CA 1
ATOM 850 C C . THR A 1 106 ? -7.270 -3.643 6.251 1.00 11.11 104 THR A C 1
ATOM 851 O O . THR A 1 106 ? -6.487 -3.271 5.368 1.00 11.32 104 THR A O 1
ATOM 855 N N . HIS A 1 107 ? -7.404 -2.996 7.423 1.00 9.64 105 HIS A N 1
ATOM 856 C CA . HIS A 1 107 ? -6.712 -1.737 7.783 1.00 8.56 105 HIS A CA 1
ATOM 857 C C . HIS A 1 107 ? -6.372 -1.794 9.273 1.00 8.64 105 HIS A C 1
ATOM 858 O O . HIS A 1 107 ? -7.318 -1.886 10.090 1.00 9.83 105 HIS A O 1
ATOM 865 N N . ILE A 1 108 ? -5.101 -1.652 9.624 1.00 6.74 106 ILE A N 1
ATOM 866 C CA . ILE A 1 108 ? -4.705 -1.432 11.042 1.00 7.58 106 ILE A CA 1
ATOM 867 C C . ILE A 1 108 ? -3.761 -0.234 11.081 1.00 7.00 106 ILE A C 1
ATOM 868 O O . ILE A 1 108 ? -2.942 -0.087 10.169 1.00 7.66 106 ILE A O 1
ATOM 873 N N . TRP A 1 109 ? -3.837 0.578 12.131 1.00 6.70 107 TRP A N 1
ATOM 874 C CA . TRP A 1 109 ? -2.898 1.691 12.387 1.00 6.47 107 TRP A CA 1
ATOM 875 C C . TRP A 1 109 ? -2.208 1.444 13.723 1.00 6.75 107 TRP A C 1
ATOM 876 O O . TRP A 1 109 ? -2.875 1.245 14.753 1.00 6.81 107 TRP A O 1
ATOM 887 N N . LEU A 1 110 ? -0.881 1.478 13.673 1.00 6.67 108 LEU A N 1
ATOM 888 C CA . LEU A 1 110 ? -0.007 1.152 14.823 1.00 6.97 108 LEU A CA 1
ATOM 889 C C . LEU A 1 110 ? 1.074 2.228 15.017 1.00 7.15 108 LEU A C 1
ATOM 890 O O . LEU A 1 110 ? 1.883 2.117 15.968 1.00 7.55 108 LEU A O 1
ATOM 895 N N . LEU A 1 111 ? 1.110 3.223 14.124 1.00 7.36 109 LEU A N 1
ATOM 896 C CA . LEU A 1 111 ? 2.137 4.296 14.222 1.00 7.29 109 LEU A CA 1
ATOM 897 C C . LEU A 1 111 ? 2.048 5.071 15.530 1.00 7.72 109 LEU A C 1
ATOM 898 O O . LEU A 1 111 ? 1.037 5.107 16.231 1.00 7.77 109 LEU A O 1
ATOM 903 N N . ASN A 1 112 ? 3.192 5.659 15.864 1.00 8.52 110 ASN A N 1
ATOM 904 C CA A ASN A 1 112 ? 3.307 6.633 16.971 0.50 7.83 110 ASN A CA 1
ATOM 905 C CA B ASN A 1 112 ? 3.283 6.651 16.964 0.50 8.83 110 ASN A CA 1
ATOM 906 C C . ASN A 1 112 ? 2.876 5.993 18.293 1.00 8.08 110 ASN A C 1
ATOM 907 O O . ASN A 1 112 ? 2.062 6.569 19.051 1.00 8.47 110 ASN A O 1
ATOM 916 N N . ASN A 1 113 ? 3.491 4.856 18.596 1.00 7.57 111 ASN A N 1
ATOM 917 C CA . ASN A 1 113 ? 3.536 4.249 19.950 1.00 7.76 111 ASN A CA 1
ATOM 918 C C . ASN A 1 113 ? 5.007 4.032 20.296 1.00 8.30 111 ASN A C 1
ATOM 919 O O . ASN A 1 113 ? 5.839 3.733 19.410 1.00 8.80 111 ASN A O 1
ATOM 924 N N . PRO A 1 114 ? 5.316 4.089 21.605 1.00 8.73 112 PRO A N 1
ATOM 925 C CA . PRO A 1 114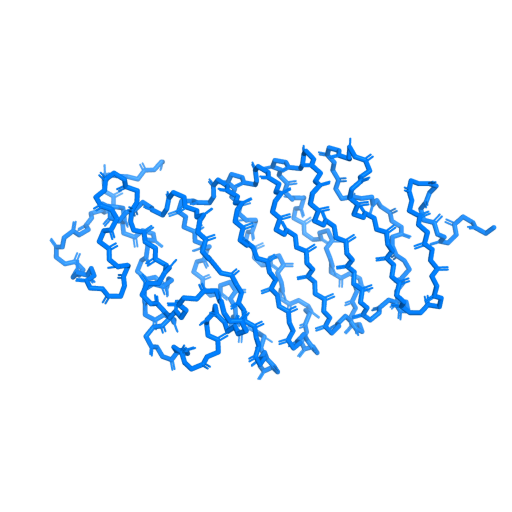 ? 6.682 3.869 22.091 1.00 8.95 112 PRO A CA 1
ATOM 926 C C . PRO A 1 114 ? 6.967 2.365 22.176 1.00 8.98 112 PRO A C 1
ATOM 927 O O . PRO A 1 114 ? 7.231 1.830 23.252 1.00 10.21 112 PRO A O 1
ATOM 931 N N . TRP A 1 115 ? 6.934 1.686 21.035 1.00 9.46 113 TRP A N 1
ATOM 932 C CA . TRP A 1 115 ? 7.163 0.214 21.016 1.00 9.19 113 TRP A CA 1
ATOM 933 C C . TRP A 1 115 ? 8.528 -0.091 21.633 1.00 10.33 113 TRP A C 1
ATOM 934 O O . TRP A 1 115 ? 9.516 0.594 21.268 1.00 10.73 113 TRP A O 1
ATOM 945 N N . ASP A 1 116 ? 8.545 -1.033 22.566 1.00 10.90 114 ASP A N 1
ATOM 946 C CA . ASP A 1 116 ? 9.752 -1.373 23.371 1.00 11.93 114 ASP A CA 1
ATOM 947 C C . ASP A 1 116 ? 10.499 -2.510 22.673 1.00 12.37 114 ASP A C 1
ATOM 948 O O . ASP A 1 116 ? 10.137 -3.672 22.841 1.00 12.96 114 ASP A O 1
ATOM 953 N N . CYS A 1 117 ? 11.491 -2.159 21.859 1.00 14.32 115 CYS A N 1
ATOM 954 C CA . CYS A 1 117 ? 12.143 -3.152 20.983 1.00 13.27 115 CYS A CA 1
ATOM 955 C C . CYS A 1 117 ? 13.225 -3.941 21.735 1.00 14.84 115 CYS A C 1
ATOM 956 O O . CYS A 1 117 ? 13.750 -4.876 21.125 1.00 18.37 115 CYS A O 1
ATOM 959 N N . GLU A 1 118 ? 13.523 -3.568 22.972 1.00 15.76 116 GLU A N 1
ATOM 960 C CA . GLU A 1 118 ? 14.530 -4.287 23.803 1.00 19.37 116 GLU A CA 1
ATOM 961 C C . GLU A 1 118 ? 13.854 -5.492 24.460 1.00 19.91 116 GLU A C 1
ATOM 962 O O . GLU A 1 118 ? 14.568 -6.458 24.777 1.00 20.98 116 GLU A O 1
ATOM 968 N N . CYS A 1 119 ? 12.532 -5.464 24.637 1.00 17.22 117 CYS A N 1
ATOM 969 C CA . CYS A 1 119 ? 11.737 -6.466 25.389 1.00 18.04 117 CYS A CA 1
ATOM 970 C C . CYS A 1 119 ? 11.198 -7.543 24.437 1.00 17.64 117 CYS A C 1
ATOM 971 O O . CYS A 1 119 ? 10.678 -7.197 23.360 1.00 16.23 117 CYS A O 1
ATOM 974 N N . SER A 1 120 ? 11.308 -8.825 24.792 1.00 17.74 118 SER A N 1
ATOM 975 C CA . SER A 1 120 ? 10.838 -9.967 23.967 1.00 17.63 118 SER A CA 1
ATOM 976 C C . SER A 1 120 ? 9.323 -9.921 23.699 1.00 16.16 118 SER A C 1
ATOM 977 O O . SER A 1 120 ? 8.871 -10.637 22.787 1.00 17.31 118 SER A O 1
ATOM 980 N N . ASP A 1 121 ? 8.542 -9.186 24.500 1.00 15.83 119 ASP A N 1
ATOM 981 C CA . ASP A 1 121 ? 7.084 -9.027 24.256 1.00 17.26 119 ASP A CA 1
ATOM 982 C C . ASP A 1 121 ? 6.841 -8.426 22.859 1.00 15.18 119 ASP A C 1
ATOM 983 O O . ASP A 1 121 ? 5.723 -8.615 22.336 1.00 14.80 119 ASP A O 1
ATOM 988 N N . ILE A 1 122 ? 7.831 -7.759 22.270 1.00 14.22 120 ILE A N 1
ATOM 989 C CA . ILE A 1 122 ? 7.697 -7.099 20.936 1.00 14.49 120 ILE A CA 1
ATOM 990 C C . ILE A 1 122 ? 7.551 -8.157 19.835 1.00 14.90 120 ILE A C 1
ATOM 991 O O . ILE A 1 122 ? 7.127 -7.814 18.734 1.00 13.86 120 ILE A O 1
ATOM 996 N N . LEU A 1 123 ? 7.954 -9.409 20.052 1.00 14.11 121 LEU A N 1
ATOM 997 C CA . LEU A 1 123 ? 8.178 -10.325 18.906 1.00 15.16 121 LEU A CA 1
ATOM 998 C C . LEU A 1 123 ? 6.854 -10.667 18.207 1.00 13.56 121 LEU A C 1
ATOM 999 O O . LEU A 1 123 ? 6.826 -10.747 16.947 1.00 12.41 121 LEU A O 1
ATOM 1004 N N . TYR A 1 124 ? 5.744 -10.841 18.917 1.00 12.04 122 TYR A N 1
ATOM 1005 C CA . TYR A 1 124 ? 4.438 -11.115 18.268 1.00 11.87 122 TYR A CA 1
ATOM 1006 C C . TYR A 1 124 ? 4.106 -9.968 17.305 1.00 11.80 122 TYR A C 1
ATOM 1007 O O . TYR A 1 124 ? 3.835 -10.189 16.130 1.00 10.53 122 TYR A O 1
ATOM 1016 N N . LEU A 1 125 ? 4.198 -8.734 17.790 1.00 11.57 123 LEU A N 1
ATOM 1017 C CA . LEU A 1 125 ? 3.921 -7.565 16.912 1.00 9.90 123 LEU A CA 1
ATOM 1018 C C . LEU A 1 125 ? 4.859 -7.570 15.709 1.00 9.55 123 LEU A C 1
ATOM 1019 O O . LEU A 1 125 ? 4.385 -7.324 14.580 1.00 9.22 123 LEU A O 1
ATOM 1024 N N . LYS A 1 126 ? 6.150 -7.777 15.923 1.00 9.92 124 LYS A N 1
ATOM 1025 C CA . LYS A 1 126 ? 7.127 -7.765 14.808 1.00 11.05 124 LYS A CA 1
ATOM 1026 C C . LYS A 1 126 ? 6.740 -8.838 13.776 1.00 9.45 124 LYS A C 1
ATOM 1027 O O . LYS A 1 126 ? 6.655 -8.543 12.575 1.00 9.89 124 LYS A O 1
ATOM 1033 N N . ASN A 1 127 ? 6.504 -10.077 14.205 1.00 9.82 125 ASN A N 1
ATOM 1034 C CA . ASN A 1 127 ? 6.157 -11.133 13.234 1.00 9.95 125 ASN A CA 1
ATOM 1035 C C . ASN A 1 127 ? 4.840 -10.771 12.550 1.00 9.54 125 ASN A C 1
ATOM 1036 O O . ASN A 1 127 ? 4.683 -11.013 11.358 1.00 9.00 125 ASN A O 1
ATOM 1041 N N . TRP A 1 128 ? 3.879 -10.254 13.313 1.00 9.00 126 TRP A N 1
ATOM 1042 C CA . TRP A 1 128 ? 2.537 -9.995 12.751 1.00 8.53 126 TRP A CA 1
ATOM 1043 C C . TRP A 1 128 ? 2.630 -8.892 11.682 1.00 8.82 126 TRP A C 1
ATOM 1044 O O . TRP A 1 128 ? 2.033 -9.050 10.609 1.00 8.53 126 TRP A O 1
ATOM 1055 N N . ILE A 1 129 ? 3.340 -7.802 11.955 1.00 8.82 127 ILE A N 1
ATOM 1056 C CA . ILE A 1 129 ? 3.415 -6.687 10.973 1.00 8.51 127 ILE A CA 1
ATOM 1057 C C . ILE A 1 129 ? 4.238 -7.105 9.754 1.00 9.69 127 ILE A C 1
ATOM 1058 O O . ILE A 1 129 ? 3.925 -6.606 8.671 1.00 10.03 127 ILE A O 1
ATOM 1063 N N . VAL A 1 130 ? 5.187 -8.030 9.880 1.00 9.71 128 VAL A N 1
ATOM 1064 C CA . VAL A 1 130 ? 5.869 -8.554 8.661 1.00 10.59 128 VAL A CA 1
ATOM 1065 C C . VAL A 1 130 ? 4.875 -9.368 7.828 1.00 10.75 128 VAL A C 1
ATOM 1066 O O . VAL A 1 130 ? 4.800 -9.188 6.590 1.00 12.97 128 VAL A O 1
ATOM 1070 N N . GLN A 1 131 ? 4.121 -10.253 8.467 1.00 10.74 129 GLN A N 1
ATOM 1071 C CA . GLN A 1 131 ? 3.139 -11.129 7.794 1.00 11.34 129 GLN A CA 1
ATOM 1072 C C . GLN A 1 131 ? 2.044 -10.281 7.128 1.00 11.69 129 GLN A C 1
ATOM 1073 O O . GLN A 1 131 ? 1.582 -10.623 6.028 1.00 13.85 129 GLN A O 1
ATOM 1079 N N . HIS A 1 132 ? 1.592 -9.210 7.794 1.00 9.93 130 HIS A N 1
ATOM 1080 C CA . HIS A 1 132 ? 0.401 -8.407 7.403 1.00 10.07 130 HIS A CA 1
ATOM 1081 C C . HIS A 1 132 ? 0.832 -6.990 7.019 1.00 10.05 130 HIS A C 1
ATOM 1082 O O . HIS A 1 132 ? 0.002 -6.092 7.082 1.00 9.70 130 HIS A O 1
ATOM 1089 N N . ALA A 1 133 ? 2.054 -6.807 6.551 1.00 9.78 131 ALA A N 1
ATOM 1090 C CA . ALA A 1 133 ? 2.589 -5.471 6.199 1.00 9.92 131 ALA A CA 1
ATOM 1091 C C . ALA A 1 133 ? 1.642 -4.719 5.266 1.00 11.39 131 ALA A C 1
ATOM 1092 O O . ALA A 1 133 ? 1.506 -3.483 5.430 1.00 11.09 131 ALA A O 1
ATOM 1094 N N . SER A 1 134 ? 0.987 -5.417 4.342 1.00 11.88 132 SER A N 1
ATOM 1095 C CA . SER A 1 134 ? 0.156 -4.737 3.309 1.00 14.12 132 SER A CA 1
ATOM 1096 C C . SER A 1 134 ? -1.069 -4.045 3.910 1.00 13.64 132 SER A C 1
ATOM 1097 O O . SER A 1 134 ? -1.690 -3.266 3.167 1.00 12.81 132 SER A O 1
ATOM 1100 N N . ILE A 1 135 ? -1.457 -4.303 5.167 1.00 10.54 133 ILE A N 1
ATOM 1101 C CA . ILE A 1 135 ? -2.642 -3.607 5.749 1.00 10.11 133 ILE A CA 1
ATOM 1102 C C . ILE A 1 135 ? -2.217 -2.589 6.814 1.00 8.91 133 ILE A C 1
ATOM 1103 O O . ILE A 1 135 ? -3.112 -2.017 7.454 1.00 8.50 133 ILE A O 1
ATOM 1108 N N . VAL A 1 136 ? -0.923 -2.355 6.985 1.00 8.85 134 VAL A N 1
ATOM 1109 C CA . VAL A 1 136 ? -0.415 -1.529 8.127 1.00 8.65 134 VAL A CA 1
ATOM 1110 C C . VAL A 1 136 ? -0.214 -0.067 7.725 1.00 8.67 134 VAL A C 1
ATOM 1111 O O . VAL A 1 136 ? 0.533 0.231 6.767 1.00 9.66 134 VAL A O 1
ATOM 1115 N N . ASN A 1 137 ? -0.825 0.838 8.484 1.00 8.21 135 ASN A N 1
ATOM 1116 C CA . ASN A 1 137 ? -0.596 2.304 8.371 1.00 8.36 135 ASN A CA 1
ATOM 1117 C C . ASN A 1 137 ? -0.856 2.795 6.935 1.00 8.94 135 ASN A C 1
ATOM 1118 O O . ASN A 1 137 ? -0.042 3.555 6.399 1.00 9.23 135 ASN A O 1
ATOM 1123 N N . LEU A 1 138 ? -1.983 2.408 6.368 1.00 8.98 136 LEU A N 1
ATOM 1124 C CA . LEU A 1 138 ? -2.392 2.826 5.000 1.00 10.86 136 LEU A CA 1
ATOM 1125 C C . LEU A 1 138 ? -2.945 4.259 5.022 1.00 13.06 136 LEU A C 1
ATOM 1126 O O . LEU A 1 138 ? -3.005 4.927 6.083 1.00 11.69 136 LEU A O 1
ATOM 1131 N N . GLN A 1 139 ? -3.355 4.717 3.843 1.00 15.15 137 GLN A N 1
ATOM 1132 C CA . GLN A 1 139 ? -3.994 6.043 3.652 1.00 17.27 137 GLN A CA 1
ATOM 1133 C C . GLN A 1 139 ? -3.062 7.141 4.171 1.00 16.08 137 GLN A C 1
ATOM 1134 O O . GLN A 1 139 ? -3.542 8.018 4.903 1.00 18.07 137 GLN A O 1
ATOM 1140 N N . GLY A 1 140 ? -1.783 7.099 3.801 1.00 16.91 138 GLY A N 1
ATOM 1141 C CA . GLY A 1 140 ? -0.834 8.210 4.025 1.00 15.75 138 GLY A CA 1
ATOM 1142 C C . GLY A 1 140 ? -0.311 8.248 5.444 1.00 17.74 138 GLY A C 1
ATOM 1143 O O . GLY A 1 140 ? 0.190 9.294 5.898 1.00 17.37 138 GLY A O 1
ATOM 1144 N N . HIS A 1 141 ? -0.354 7.106 6.136 1.00 13.94 139 HIS A N 1
ATOM 1145 C CA . HIS A 1 141 ? 0.212 6.997 7.502 1.00 14.08 139 HIS A CA 1
ATOM 1146 C C . HIS A 1 141 ? 1.566 6.290 7.533 1.00 13.87 139 HIS A C 1
ATOM 1147 O O . HIS A 1 141 ? 1.979 5.876 8.632 1.00 13.55 139 HIS A O 1
ATOM 1154 N N . GLY A 1 142 ? 2.247 6.135 6.391 1.00 14.41 140 GLY A N 1
ATOM 1155 C CA . GLY A 1 142 ? 3.684 5.813 6.346 1.00 13.44 140 GLY A CA 1
ATOM 1156 C C . GLY A 1 142 ? 3.963 4.324 6.255 1.00 12.57 140 GLY A C 1
ATOM 1157 O O . GLY A 1 142 ? 5.159 3.924 6.212 1.00 13.02 140 GLY A O 1
ATOM 1158 N N . GLY A 1 143 ? 2.928 3.481 6.207 1.00 12.20 141 GLY A N 1
ATOM 1159 C CA . GLY A 1 143 ? 3.153 2.048 5.987 1.00 11.98 141 GLY A CA 1
ATOM 1160 C C . GLY A 1 143 ? 3.840 1.319 7.127 1.00 11.98 141 GLY A C 1
ATOM 1161 O O . GLY A 1 143 ? 3.961 1.820 8.264 1.00 11.79 141 GLY A O 1
ATOM 1162 N N . VAL A 1 144 ? 4.274 0.107 6.832 1.00 11.95 142 VAL A N 1
ATOM 1163 C CA . VAL A 1 144 ? 4.781 -0.790 7.893 1.00 11.57 142 VAL A CA 1
ATOM 1164 C C . VAL A 1 144 ? 6.032 -0.197 8.548 1.00 11.80 142 VAL A C 1
ATOM 1165 O O . VAL A 1 144 ? 6.260 -0.481 9.736 1.00 11.73 142 VAL A O 1
ATOM 1169 N N . ASP A 1 145 ? 6.830 0.597 7.832 1.00 12.31 1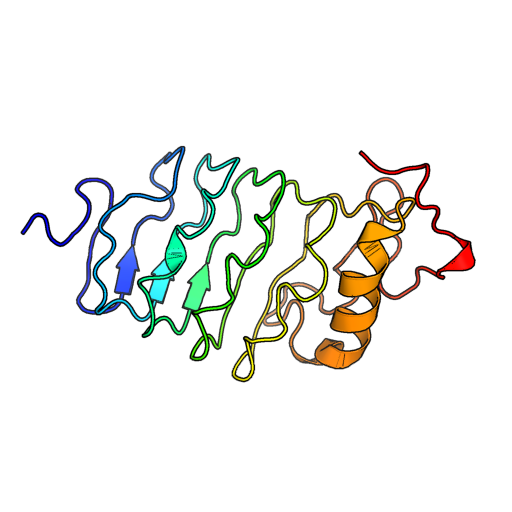43 ASP A N 1
ATOM 1170 C CA . ASP A 1 145 ? 8.077 1.108 8.467 1.00 13.77 143 ASP A CA 1
ATOM 1171 C C . ASP A 1 145 ? 7.780 2.251 9.441 1.00 12.91 143 ASP A C 1
ATOM 1172 O O . ASP A 1 145 ? 8.690 2.721 10.105 1.00 13.75 143 ASP A O 1
ATOM 1177 N N . ASN A 1 146 ? 6.529 2.688 9.540 1.00 11.88 144 ASN A N 1
ATOM 1178 C CA . ASN A 1 146 ? 6.126 3.711 10.532 1.00 11.55 144 ASN A CA 1
ATOM 1179 C C . ASN A 1 146 ? 5.607 3.031 11.808 1.00 11.98 144 ASN A C 1
ATOM 1180 O O . ASN A 1 146 ? 5.036 3.712 12.628 1.00 12.37 144 ASN A O 1
ATOM 1185 N N . VAL A 1 147 ? 5.874 1.751 11.995 1.00 10.57 145 VAL A N 1
ATOM 1186 C CA . VAL A 1 147 ? 5.802 1.080 13.319 1.00 9.28 145 VAL A CA 1
ATOM 1187 C C . VAL A 1 147 ? 7.238 1.106 13.839 1.00 9.53 145 VAL A C 1
ATOM 1188 O O . VAL A 1 147 ? 8.056 0.348 13.296 1.00 9.66 145 VAL A O 1
ATOM 1192 N N . LYS A 1 148 ? 7.529 2.011 14.771 1.00 9.44 146 LYS A N 1
ATOM 1193 C CA . LYS A 1 148 ? 8.920 2.390 15.091 1.00 10.65 146 LYS A CA 1
ATOM 1194 C C . LYS A 1 148 ? 9.225 2.136 16.560 1.00 10.16 146 LYS A C 1
ATOM 1195 O O . LYS A 1 148 ? 8.392 2.419 17.444 1.00 10.69 146 LYS A O 1
ATOM 1201 N N . CYS A 1 149 ? 10.474 1.773 16.798 1.00 10.16 147 CYS A N 1
ATOM 1202 C CA . CYS A 1 149 ? 11.020 1.474 18.136 1.00 10.72 147 CYS A CA 1
ATOM 1203 C C . CYS A 1 149 ? 11.183 2.773 18.924 1.00 10.81 147 CYS A C 1
ATOM 1204 O O . CYS A 1 149 ? 11.670 3.770 18.351 1.00 12.36 147 CYS A O 1
ATOM 1207 N N . SER A 1 150 ? 10.770 2.776 20.188 1.00 12.16 148 SER A N 1
ATOM 1208 C CA A SER A 1 150 ? 11.048 3.906 21.105 0.50 13.19 148 SER A CA 1
ATOM 1209 C CA B SER A 1 150 ? 11.051 3.896 21.115 0.50 13.45 148 SER A CA 1
ATOM 1210 C C . SER A 1 150 ? 12.561 4.153 21.148 1.00 13.59 148 SER A C 1
ATOM 1211 O O . SER A 1 150 ? 13.324 3.185 21.099 1.00 13.88 148 SER A O 1
ATOM 1216 N N . GLY A 1 151 ? 12.935 5.422 21.224 1.00 14.34 149 GLY A N 1
ATOM 1217 C CA . GLY A 1 151 ? 14.326 5.814 21.514 1.00 14.57 149 GLY A CA 1
ATOM 1218 C C . GLY A 1 151 ? 15.173 5.904 20.258 1.00 16.35 149 GLY A C 1
ATOM 1219 O O . GLY A 1 151 ? 15.980 6.823 20.180 1.00 17.27 149 GLY A O 1
ATOM 1220 N N . THR A 1 152 ? 15.007 4.999 19.295 1.00 15.56 150 THR A N 1
ATOM 1221 C CA . THR A 1 152 ? 15.844 4.960 18.074 1.00 15.76 150 THR A CA 1
ATOM 1222 C C . THR A 1 152 ? 15.058 5.247 16.801 1.00 16.06 150 THR A C 1
ATOM 1223 O O . THR A 1 152 ? 15.670 5.678 15.817 1.00 16.34 150 THR A O 1
ATOM 1227 N N . ASN A 1 153 ? 13.741 5.002 16.808 1.00 14.47 151 ASN A N 1
ATOM 1228 C CA . ASN A 1 153 ? 12.907 5.103 15.584 1.00 16.54 151 ASN A CA 1
ATOM 1229 C C . ASN A 1 153 ? 13.306 4.074 14.530 1.00 14.96 151 ASN A C 1
ATOM 1230 O O . ASN A 1 153 ? 12.862 4.220 13.381 1.00 16.21 151 ASN A O 1
ATOM 1235 N N . THR A 1 154 ? 14.050 3.041 14.909 1.00 13.86 152 THR A N 1
ATOM 1236 C CA . THR A 1 154 ? 14.286 1.876 14.029 1.00 13.61 152 THR A CA 1
ATOM 1237 C C . THR A 1 154 ? 12.940 1.212 13.751 1.00 12.46 152 THR A C 1
ATOM 1238 O O . THR A 1 154 ? 12.151 1.030 14.683 1.00 12.22 152 THR A O 1
ATOM 1242 N N . PRO A 1 155 ? 12.641 0.862 12.480 1.00 12.65 153 PRO A N 1
ATOM 1243 C CA . PRO A 1 155 ? 11.403 0.121 12.213 1.00 12.52 153 PRO A CA 1
ATOM 1244 C C . PRO A 1 155 ? 11.377 -1.155 13.059 1.00 12.65 153 PRO A C 1
ATOM 1245 O O . PRO A 1 155 ? 12.350 -1.891 13.104 1.00 12.07 153 PRO A O 1
ATOM 1249 N N . VAL A 1 156 ? 10.247 -1.421 13.713 1.00 12.07 154 VAL A N 1
ATOM 1250 C CA . VAL A 1 156 ? 10.034 -2.675 14.479 1.00 11.77 154 VAL A CA 1
ATOM 1251 C C . VAL A 1 156 ? 10.279 -3.875 13.564 1.00 12.84 154 VAL A C 1
ATOM 1252 O O . VAL A 1 156 ? 10.820 -4.885 14.071 1.00 13.44 154 VAL A O 1
ATOM 1256 N N . ARG A 1 157 ? 9.957 -3.805 12.273 1.00 12.91 155 ARG A N 1
ATOM 1257 C CA A ARG A 1 157 ? 10.100 -5.005 11.402 0.50 16.26 155 ARG A CA 1
ATOM 1258 C CA B ARG A 1 157 ? 10.101 -5.001 11.395 0.50 16.35 155 ARG A CA 1
ATOM 1259 C C . ARG A 1 157 ? 11.581 -5.395 11.278 1.00 17.72 155 ARG A C 1
ATOM 1260 O O . ARG A 1 157 ? 11.847 -6.570 10.923 1.00 20.31 155 ARG A O 1
ATOM 1275 N N . ALA A 1 158 ? 12.500 -4.467 11.559 1.00 17.95 156 ALA A N 1
ATOM 1276 C CA . ALA A 1 158 ? 13.965 -4.682 11.424 1.00 20.70 156 ALA A CA 1
ATOM 1277 C C . ALA A 1 158 ? 14.552 -5.274 12.712 1.00 23.36 156 ALA A C 1
ATOM 1278 O O . ALA A 1 158 ? 15.750 -5.606 12.727 1.00 28.51 156 ALA A O 1
ATOM 1280 N N . VAL A 1 159 ? 13.758 -5.444 13.764 1.00 21.11 157 VAL A N 1
ATOM 1281 C CA . VAL A 1 159 ? 14.245 -5.995 15.059 1.00 25.05 157 VAL A CA 1
ATOM 1282 C C . VAL A 1 159 ? 14.473 -7.504 14.919 1.00 26.29 157 VAL A C 1
ATOM 1283 O O . VAL A 1 159 ? 13.524 -8.225 14.543 1.00 25.89 157 VAL A O 1
ATOM 1287 N N . THR A 1 160 ? 15.707 -7.932 15.215 1.00 31.67 158 THR A N 1
ATOM 1288 C CA . THR A 1 160 ? 16.125 -9.357 15.320 1.00 33.62 158 THR A CA 1
ATOM 1289 C C . THR A 1 160 ? 15.802 -9.834 16.736 1.00 35.55 158 THR A C 1
ATOM 1290 O O . THR A 1 160 ? 15.968 -9.039 17.684 1.00 35.34 158 THR A O 1
ATOM 1294 N N . GLU A 1 161 ? 15.358 -11.082 16.872 1.00 38.40 159 GLU A N 1
ATOM 1295 C CA . GLU A 1 161 ? 14.970 -11.679 18.178 1.00 38.60 159 GLU A CA 1
ATOM 1296 C C . GLU A 1 161 ? 16.179 -11.639 19.119 1.00 37.83 159 GLU A C 1
ATOM 1297 O O . GLU A 1 161 ? 15.975 -11.465 20.336 1.00 36.63 159 GLU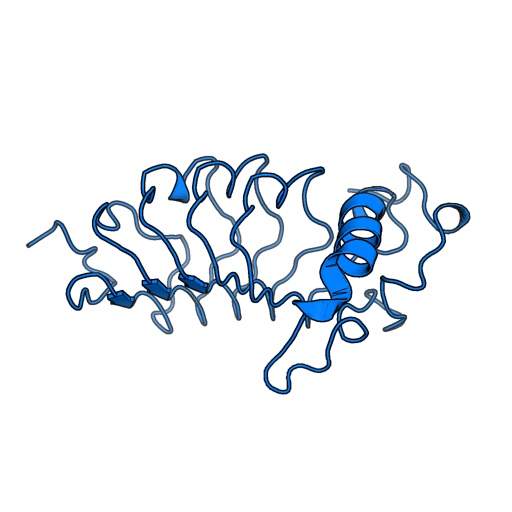 A O 1
ATOM 1303 N N . ALA A 1 162 ? 17.383 -11.817 18.565 1.00 33.47 160 ALA A N 1
ATOM 1304 C CA . ALA A 1 162 ? 18.668 -11.847 19.303 1.00 36.25 160 ALA A CA 1
ATOM 1305 C C . ALA A 1 162 ? 18.938 -10.472 19.927 1.00 35.95 160 ALA A C 1
ATOM 1306 O O . ALA A 1 162 ? 19.814 -10.380 20.816 1.00 32.23 160 ALA A O 1
ATOM 1308 N N . SER A 1 163 ? 18.222 -9.442 19.464 1.00 32.30 161 SER A N 1
ATOM 1309 C CA . SER A 1 163 ? 18.270 -8.057 20.008 1.00 37.11 161 SER A CA 1
ATOM 1310 C C . SER A 1 163 ? 17.340 -7.927 21.223 1.00 35.66 161 SER A C 1
ATOM 1311 O O . SER A 1 163 ? 17.412 -6.895 21.922 1.00 33.23 161 SER A O 1
ATOM 1314 N N . THR A 1 164 ? 16.470 -8.911 21.464 1.00 33.23 162 THR A N 1
ATOM 1315 C CA . THR A 1 164 ? 15.447 -8.814 22.536 1.00 33.01 162 THR A CA 1
ATOM 1316 C C . THR A 1 164 ? 15.837 -9.739 23.685 1.00 34.74 162 THR A C 1
ATOM 1317 O O . THR A 1 164 ? 16.622 -10.675 23.470 1.00 37.88 162 THR A O 1
ATOM 1321 N N . SER A 1 165 ? 15.293 -9.458 24.863 1.00 31.65 163 SER A N 1
ATOM 1322 C CA . SER A 1 165 ? 15.489 -10.266 26.086 1.00 33.30 163 SER A CA 1
ATOM 1323 C C . SER A 1 165 ? 14.196 -10.223 26.889 1.00 33.25 163 SER A C 1
ATOM 1324 O O . SER A 1 165 ? 13.578 -9.168 26.990 1.00 26.43 163 SER A O 1
ATOM 1327 N N . PRO A 1 166 ? 13.748 -11.360 27.464 1.00 35.14 164 PRO A N 1
ATOM 1328 C CA . PRO A 1 166 ? 12.681 -11.337 28.466 1.00 33.66 164 PRO A CA 1
ATOM 1329 C C . PRO A 1 166 ? 12.998 -10.505 29.721 1.00 36.12 164 PRO A C 1
ATOM 1330 O O . PRO A 1 166 ? 12.077 -10.114 30.410 1.00 33.39 164 PRO A O 1
ATOM 1334 N N . SER A 1 167 ? 14.276 -10.238 30.006 1.00 38.18 165 SER A N 1
ATOM 1335 C CA . SER A 1 167 ? 14.708 -9.563 31.258 1.00 41.56 165 SER A CA 1
ATOM 1336 C C . SER A 1 167 ? 14.776 -8.032 31.100 1.00 43.06 165 SER A C 1
ATOM 1337 O O . SER A 1 167 ? 15.102 -7.375 32.104 1.00 42.21 165 SER A O 1
ATOM 1340 N N . LYS A 1 168 ? 14.469 -7.469 29.921 1.00 41.27 166 LYS A N 1
ATOM 1341 C CA . LYS A 1 168 ? 14.391 -5.991 29.706 1.00 42.11 166 LYS A CA 1
ATOM 1342 C C . LYS A 1 168 ? 12.920 -5.561 29.566 1.00 38.79 166 LYS A C 1
ATOM 1343 O O . LYS A 1 168 ? 12.638 -4.604 28.805 1.00 39.16 166 LYS A O 1
ATOM 1349 N N . CYS A 1 169 ? 12.023 -6.243 30.283 1.00 32.39 167 CYS A N 1
ATOM 1350 C CA . CYS A 1 169 ? 10.547 -6.134 30.166 1.00 35.54 167 CYS A CA 1
ATOM 1351 C C . CYS A 1 169 ? 9.927 -5.668 31.478 1.00 45.37 167 CYS A C 1
ATOM 1352 O O . CYS A 1 169 ? 10.477 -5.913 32.550 1.00 44.96 167 CYS A O 1
ATOM 1355 N N . PRO A 1 170 ? 8.739 -5.023 31.433 1.00 55.05 168 PRO A N 1
ATOM 1356 C CA . PRO A 1 170 ? 8.041 -4.605 32.649 1.00 58.22 168 PRO A CA 1
ATOM 1357 C C . PRO A 1 170 ? 7.773 -5.789 33.591 1.00 60.50 168 PRO A C 1
ATOM 1358 O O . PRO A 1 170 ? 7.740 -6.955 33.186 1.00 57.63 168 PRO A O 1
#

Sequence (170 aa):
GHACPSQCSSCDQTTVKCHSRRLTSVPAGIIPTTTKILRLYSSNQITKLEPGVFDHLVNLEKLYISSWNQLSALPVGVFDKKLTKLTHLSSLGYNQLKSVPRRGAFDNLKSLTHIWLLNNNPWDCECSDILYLKNWIVQHASIVNLQGHGGVDNVKCSSGTNTPVRRAVTEASTSPSKCP

Solvent-accessible surface area: 8491 Å² total; per-residue (Å²): 112,186,68,30,8,114,83,13,50,46,85,158,49,27,0,62,0,36,69,79,198,21,95,68,16,12,92,51,4,25,74,83,0,89,34,0,66,0,68,50,9,84,0,64,128,10,126,99,34,30,0,55,72,0,75,47,0,64,59,0,40,0,13,138,7,70,0,48,51,9,22,129,23,4,1,55,116,0,73,106,0,36,28,0,6,0,0,58,2,94,0,108,28,2,32,186,22,9,5,69,62,11,176,51,20,62,40,0,21,0,9,91,10,42,0,27,12,94,2,23,47,0,36,39,0,38,81,21,0,82,145,70,30,95,29,0,1,57,134,84,69,56,23,18,59,36,0,81,6,56,84,96,93,57,40,0,110,63,15,82,120,102,55,18,26,111,103,105,37,156

B-factor: mean 18.03, std 10.34, range [6.18, 78.46]

InterPro domains:
  IPR000372 Leucine-rich repeat N-terminal domain [SM00013] (1-33)
  IPR001611 Leucine-rich repeat [PF13855] (54-112)
  IPR001611 Leucine-rich repeat [PS51450] (78-99)
  IPR003591 Leucine-rich repeat, typical subtype [SM00369] (32-51)
  IPR003591 Leucine-rich repeat, typical subtype [SM00369] (52-75)
  IPR003591 Leucine-rich repeat, typical subtype [SM00369] (76-99)
  IPR032675 Leucine-rich repeat domain superfamily [G3DSA:3.80.10.10] (1-168)
  IPR050541 Leucine-rich repeat and transmembrane domain-containing protein [PTHR24369] (31-149)